Protein AF-A0A6C0EAB0-F1 (afdb_monomer)

Foldseek 3Di:
DDDDDDDDDDDDDDDPPPPPPPPPPPPPPPPFQDLLQAPQKAFDDDVNHDRPDSQFIFGNVDFDADPVPRDTGTHGPVVQCCDPVGLHRRRVVGDGDPDPPSPPDDDDD

Radius of gyration: 28.11 Å; Cα contacts (8 Å, |Δi|>4): 118; chains: 1; bounding box: 104×39×37 Å

Secondary structure (DSSP, 8-state):
----------------------------------GGGBTTEE--EETTTEE--GGG-EEEEEEEE-TTT--EEEEEHHHHTT-TTTTTTTTTT--B---TTS-------

Mean predicted aligned error: 14.7 Å

Sequence (109 aa):
MKFLFLSFLFLFLDNGLAAIIPLDKTNNYKSIKLCKDCRHFLPTLYGDKYDYGNHLGRCNLYGKINVINGEIEHEYASIVRKFDDMCGINGIHFEKSNTSEMGNHVYPL

Solvent-accessible surface area (backbone atoms only — not comparable to full-atom values): 7425 Å² total; per-residue (Å²): 134,88,78,91,81,90,78,95,82,80,81,83,82,85,86,79,79,73,79,79,70,76,77,78,80,73,86,76,73,74,79,78,70,53,61,87,54,20,67,47,45,40,73,43,53,54,91,85,72,39,76,85,50,73,84,70,12,24,24,72,88,43,62,49,70,39,88,87,82,68,48,68,53,54,38,44,44,70,57,40,34,74,36,76,93,50,31,14,83,77,30,78,77,64,46,77,46,87,65,83,78,84,72,81,77,83,74,85,131

Structure (mmCIF, N/CA/C/O backbone):
data_AF-A0A6C0EAB0-F1
#
_entry.id   AF-A0A6C0EAB0-F1
#
loop_
_atom_site.group_PDB
_atom_site.id
_atom_site.type_symbol
_atom_site.label_atom_id
_atom_site.label_alt_id
_atom_site.label_comp_id
_atom_site.label_asym_id
_atom_site.label_entity_id
_atom_site.label_seq_id
_atom_site.pdbx_PDB_ins_code
_atom_site.Cartn_x
_atom_site.Cartn_y
_atom_site.Cartn_z
_atom_site.occupancy
_atom_site.B_iso_or_equiv
_atom_site.auth_seq_id
_atom_site.auth_comp_id
_atom_site.auth_asym_id
_atom_site.auth_atom_id
_atom_site.pdbx_PDB_model_num
ATOM 1 N N . MET A 1 1 ? 85.281 -23.725 -2.474 1.00 39.09 1 MET A N 1
ATOM 2 C CA . MET A 1 1 ? 85.210 -22.316 -2.020 1.00 39.09 1 MET A CA 1
ATOM 3 C C . MET A 1 1 ? 84.303 -21.539 -2.958 1.00 39.09 1 MET A C 1
ATOM 5 O O . MET A 1 1 ? 84.423 -21.750 -4.154 1.00 39.09 1 MET A O 1
ATOM 9 N N . LYS A 1 2 ? 83.522 -20.607 -2.388 1.00 39.69 2 LYS A N 1
ATOM 10 C CA . LYS A 1 2 ? 82.676 -19.579 -3.028 1.00 39.69 2 LYS A CA 1
ATOM 11 C C . LYS A 1 2 ? 81.357 -20.053 -3.643 1.00 39.69 2 LYS A C 1
ATOM 13 O O . LYS A 1 2 ? 81.368 -20.921 -4.492 1.00 39.69 2 LYS A O 1
ATOM 18 N N . PHE A 1 3 ? 80.198 -19.480 -3.329 1.00 40.62 3 PHE A N 1
ATOM 19 C CA . PHE A 1 3 ? 79.712 -18.639 -2.222 1.00 40.62 3 PHE A CA 1
ATOM 20 C C . PHE A 1 3 ? 78.179 -18.655 -2.439 1.00 40.62 3 PHE A C 1
ATOM 22 O O . PHE A 1 3 ? 77.725 -18.383 -3.548 1.00 40.62 3 PHE A O 1
ATOM 29 N N . LEU A 1 4 ? 77.387 -19.021 -1.426 1.00 47.88 4 LEU A N 1
ATOM 30 C CA . LEU A 1 4 ? 75.977 -18.608 -1.348 1.00 47.88 4 LEU A CA 1
ATOM 31 C C . LEU A 1 4 ? 75.945 -17.073 -1.319 1.00 47.88 4 LEU A C 1
ATOM 33 O O . LEU A 1 4 ? 76.842 -16.512 -0.706 1.00 47.88 4 LEU A O 1
ATOM 37 N N . PHE A 1 5 ? 74.953 -16.413 -1.925 1.00 42.84 5 PHE A N 1
ATOM 38 C CA . PHE A 1 5 ? 74.170 -15.325 -1.305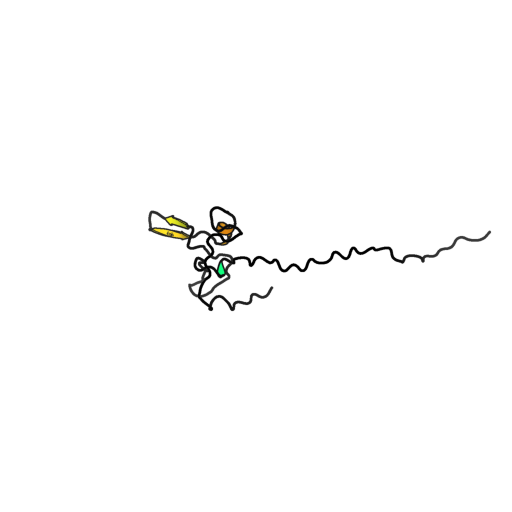 1.00 42.84 5 PHE A CA 1
ATOM 39 C C . PHE A 1 5 ? 73.143 -14.724 -2.291 1.00 42.84 5 PHE A C 1
ATOM 41 O O . PHE A 1 5 ? 73.485 -14.281 -3.380 1.00 42.84 5 PHE A O 1
ATOM 48 N N . LEU A 1 6 ? 71.883 -14.753 -1.842 1.00 41.66 6 LEU A N 1
ATOM 49 C CA . LEU A 1 6 ? 70.750 -13.836 -2.047 1.00 41.66 6 LEU A CA 1
ATOM 50 C C . LEU A 1 6 ? 70.770 -12.803 -3.197 1.00 41.66 6 LEU A C 1
ATOM 52 O O . LEU A 1 6 ? 71.601 -11.905 -3.229 1.00 41.66 6 LEU A O 1
ATOM 56 N N . SER A 1 7 ? 69.676 -12.758 -3.963 1.00 42.88 7 SER A N 1
ATOM 57 C CA . SER A 1 7 ? 68.651 -11.683 -3.922 1.00 42.88 7 SER A CA 1
ATOM 58 C C . SER A 1 7 ? 67.638 -11.932 -5.053 1.00 42.88 7 SER A C 1
ATOM 60 O O . SER A 1 7 ? 68.007 -12.265 -6.170 1.00 42.88 7 SER A O 1
ATOM 62 N N . PHE A 1 8 ? 66.341 -12.056 -4.766 1.00 48.56 8 PHE A N 1
ATOM 63 C CA . PHE A 1 8 ? 65.409 -10.924 -4.704 1.00 48.56 8 PHE A CA 1
ATOM 64 C C . PHE A 1 8 ? 65.547 -9.974 -5.900 1.00 48.56 8 PHE A C 1
ATOM 66 O O . PHE A 1 8 ? 66.2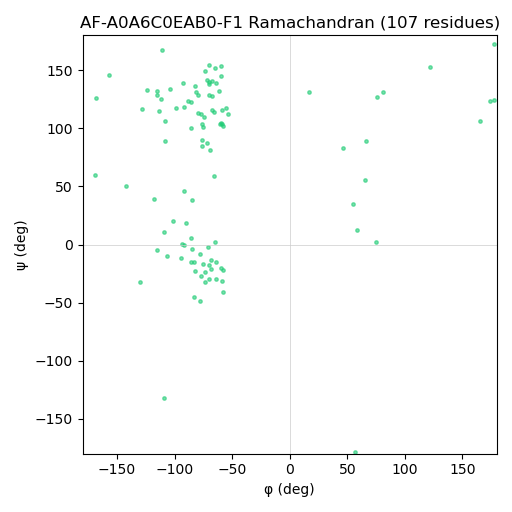11 -8.956 -5.788 1.00 48.56 8 PHE A O 1
ATOM 73 N N . LEU A 1 9 ? 64.908 -10.317 -7.019 1.00 47.56 9 LEU A N 1
ATOM 74 C CA . LEU A 1 9 ? 64.131 -9.427 -7.896 1.00 47.56 9 LEU A CA 1
ATOM 75 C C . LEU A 1 9 ? 63.910 -10.177 -9.208 1.00 47.56 9 LEU A C 1
ATOM 77 O O . LEU A 1 9 ? 64.852 -10.338 -9.959 1.00 47.56 9 LEU A O 1
ATOM 81 N N . PHE A 1 10 ? 62.698 -10.661 -9.446 1.00 47.62 10 PHE A N 1
ATOM 82 C CA . PHE A 1 10 ? 61.962 -10.520 -10.711 1.00 47.62 10 PHE A CA 1
ATOM 83 C C . PHE A 1 10 ? 60.531 -10.989 -10.412 1.00 47.62 10 PHE A C 1
ATOM 85 O O . PHE A 1 10 ? 60.025 -11.975 -10.935 1.00 47.62 10 PHE A O 1
ATOM 92 N N . LEU A 1 11 ? 59.904 -10.296 -9.453 1.00 50.75 11 LEU A N 1
ATOM 93 C CA . LEU A 1 11 ? 58.471 -10.047 -9.551 1.00 50.75 11 LEU A CA 1
ATOM 94 C C . LEU A 1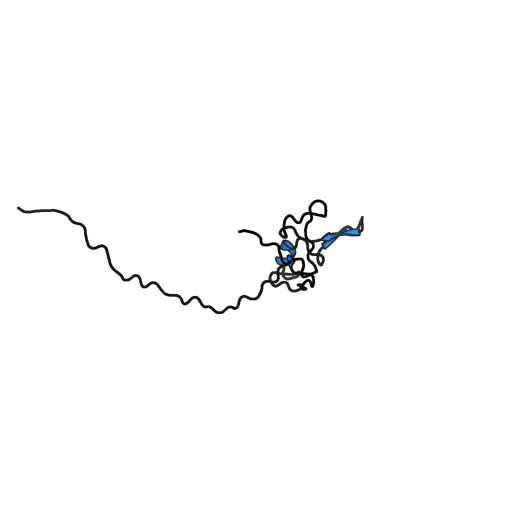 11 ? 58.276 -9.054 -10.701 1.00 50.75 11 LEU A C 1
ATOM 96 O O . LEU A 1 11 ? 59.177 -8.251 -10.950 1.00 50.75 11 LEU A O 1
ATOM 100 N N . PHE A 1 12 ? 57.089 -9.090 -11.307 1.00 46.75 12 PHE A N 1
ATOM 101 C CA . PHE A 1 12 ? 56.633 -8.260 -12.428 1.00 46.75 12 PHE A CA 1
ATOM 102 C C . PHE A 1 12 ? 57.141 -8.789 -13.793 1.00 46.75 12 PHE A C 1
ATOM 104 O O . PHE A 1 12 ? 58.308 -9.118 -13.936 1.00 46.75 12 PHE A O 1
ATOM 111 N N . LEU A 1 13 ? 56.347 -8.964 -14.847 1.00 48.81 13 LEU A N 1
ATOM 112 C CA . LEU A 1 13 ? 55.143 -8.262 -15.273 1.00 48.81 13 LEU A CA 1
ATOM 113 C C . LEU A 1 13 ? 54.293 -9.171 -16.190 1.00 48.81 13 LEU A C 1
ATOM 115 O O . LEU A 1 13 ? 54.817 -9.936 -16.995 1.00 48.81 13 LEU A O 1
ATOM 119 N N . ASP A 1 14 ? 52.981 -8.994 -16.059 1.00 53.16 14 ASP A N 1
ATOM 120 C CA . ASP A 1 14 ? 51.991 -8.955 -17.137 1.00 53.16 14 ASP A CA 1
ATOM 121 C C . ASP A 1 14 ? 51.721 -10.217 -17.955 1.00 53.16 14 ASP A C 1
ATOM 123 O O . ASP A 1 14 ? 52.203 -10.385 -19.065 1.00 53.16 14 ASP A O 1
ATOM 127 N N . ASN A 1 15 ? 50.777 -11.022 -17.468 1.00 54.59 15 ASN A N 1
ATOM 128 C CA . ASN A 1 15 ? 49.706 -11.544 -18.325 1.00 54.59 15 ASN A CA 1
ATOM 129 C C . ASN A 1 15 ? 48.392 -11.586 -17.533 1.00 54.59 15 ASN A C 1
ATOM 131 O O . ASN A 1 15 ? 47.696 -12.596 -17.454 1.00 54.59 15 ASN A O 1
ATOM 135 N N . GLY A 1 16 ? 48.061 -10.456 -16.906 1.00 55.41 16 GLY A N 1
ATOM 136 C CA . GLY A 1 16 ? 46.699 -10.179 -16.480 1.00 55.41 16 GLY A CA 1
ATOM 137 C C . GLY A 1 16 ? 45.895 -9.793 -17.711 1.00 55.41 16 GLY A C 1
ATOM 138 O O . GLY A 1 16 ? 45.768 -8.610 -18.014 1.00 55.41 16 GLY A O 1
ATOM 139 N N . LEU A 1 17 ? 45.373 -10.780 -18.443 1.00 53.34 17 LEU A N 1
ATOM 140 C CA . LEU A 1 17 ? 44.338 -10.530 -19.439 1.00 53.34 17 LEU A CA 1
ATOM 141 C C . LEU A 1 17 ? 43.072 -10.138 -18.662 1.00 53.34 17 LEU A C 1
ATOM 143 O O . LEU A 1 17 ? 42.225 -10.972 -18.348 1.00 53.34 17 LEU 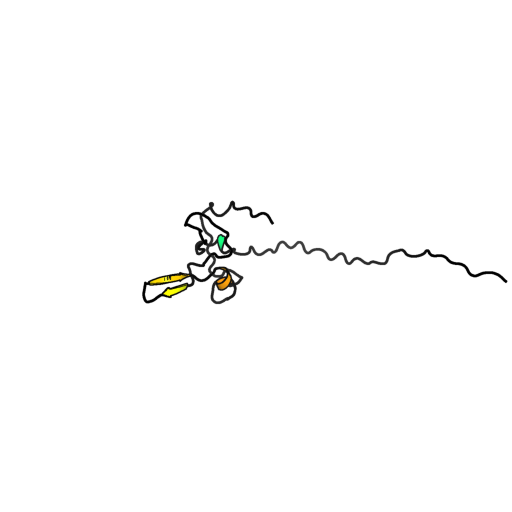A O 1
ATOM 147 N N . ALA A 1 18 ? 42.994 -8.872 -18.251 1.00 60.25 18 ALA A N 1
ATOM 148 C CA . ALA A 1 18 ? 41.778 -8.294 -17.719 1.00 60.25 18 ALA A CA 1
ATOM 149 C C . ALA A 1 18 ? 40.739 -8.401 -18.835 1.00 60.25 18 ALA A C 1
ATOM 151 O O . ALA A 1 18 ? 40.806 -7.681 -19.831 1.00 60.25 18 ALA A O 1
ATOM 152 N N . ALA A 1 19 ? 39.828 -9.363 -18.711 1.00 59.88 19 ALA A N 1
ATOM 153 C CA . ALA A 1 19 ? 38.692 -9.472 -19.599 1.00 59.88 19 ALA A CA 1
ATOM 154 C C . ALA A 1 19 ? 37.907 -8.159 -19.490 1.00 59.88 19 ALA A C 1
ATOM 156 O O . ALA A 1 19 ? 37.224 -7.911 -18.497 1.00 59.88 19 ALA A O 1
ATOM 157 N N . ILE A 1 20 ? 38.045 -7.291 -20.492 1.00 64.94 20 ILE A N 1
ATOM 158 C CA . ILE A 1 20 ? 37.188 -6.123 -20.652 1.00 64.94 20 ILE A CA 1
ATOM 159 C C . ILE A 1 20 ? 35.844 -6.688 -21.101 1.00 64.94 20 ILE A C 1
ATOM 161 O O . ILE A 1 20 ? 35.606 -6.875 -22.292 1.00 64.94 20 ILE A O 1
ATOM 165 N N . ILE A 1 21 ? 34.990 -7.048 -20.144 1.00 66.00 21 ILE A N 1
ATOM 166 C CA . ILE A 1 21 ? 33.594 -7.350 -20.443 1.00 66.00 21 ILE A CA 1
ATOM 167 C C . ILE A 1 21 ? 32.992 -6.008 -20.869 1.00 66.00 21 ILE A C 1
ATOM 169 O O . ILE A 1 21 ? 32.985 -5.080 -20.052 1.00 66.00 21 ILE A O 1
ATOM 173 N N . PRO A 1 22 ? 32.537 -5.842 -22.123 1.00 61.56 22 PRO A N 1
ATOM 174 C CA . PRO A 1 22 ? 31.792 -4.651 -22.480 1.00 61.56 22 PRO A CA 1
ATOM 175 C C . PRO A 1 22 ? 30.573 -4.610 -21.560 1.00 61.56 22 PRO A C 1
ATOM 177 O O . PRO A 1 22 ? 29.744 -5.519 -21.584 1.00 61.56 22 PRO A O 1
ATOM 180 N N . LEU A 1 23 ? 30.500 -3.589 -20.702 1.00 64.19 23 LEU A N 1
ATOM 181 C CA . LEU A 1 23 ? 29.273 -3.284 -19.980 1.00 64.19 23 LEU A CA 1
ATOM 182 C C . LEU A 1 23 ? 28.232 -3.006 -21.053 1.00 64.19 23 LEU A C 1
ATOM 184 O O . LEU A 1 23 ? 28.292 -1.972 -21.724 1.00 64.19 23 LEU A O 1
ATOM 188 N N . ASP A 1 24 ? 27.343 -3.973 -21.259 1.00 62.53 24 ASP A N 1
ATOM 189 C CA . ASP A 1 24 ? 26.225 -3.829 -22.166 1.00 62.53 24 ASP A CA 1
ATOM 190 C C . ASP A 1 24 ? 25.402 -2.628 -21.694 1.00 62.53 24 ASP A C 1
ATOM 192 O O . ASP A 1 24 ? 24.682 -2.672 -20.698 1.00 62.53 24 ASP A O 1
ATOM 196 N N . LYS A 1 25 ? 25.582 -1.506 -22.392 1.00 61.41 25 LYS A N 1
ATOM 197 C CA . LYS A 1 25 ? 24.859 -0.259 -22.171 1.00 61.41 25 LYS A CA 1
ATOM 198 C C . LYS A 1 25 ? 23.530 -0.301 -22.923 1.00 61.41 25 LYS A C 1
ATOM 200 O O . LYS A 1 25 ? 23.100 0.704 -23.489 1.00 61.41 25 LYS A O 1
ATOM 205 N N . THR A 1 26 ? 22.863 -1.452 -22.962 1.00 56.50 26 THR A N 1
ATOM 206 C CA . THR A 1 26 ? 21.454 -1.500 -23.323 1.00 56.50 26 THR A CA 1
ATOM 207 C C . THR A 1 26 ? 20.668 -0.995 -22.116 1.00 56.50 26 THR A C 1
ATOM 209 O O . THR A 1 26 ? 20.468 -1.674 -21.115 1.00 56.50 26 THR A O 1
ATOM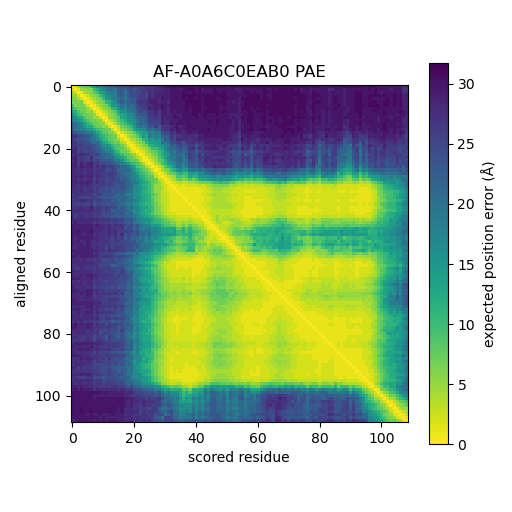 212 N N . ASN A 1 27 ? 20.244 0.268 -22.190 1.00 57.19 27 ASN A N 1
ATOM 213 C CA . ASN A 1 27 ? 19.330 0.907 -21.242 1.00 57.19 27 ASN A CA 1
ATOM 214 C C . ASN A 1 27 ? 17.930 0.260 -21.302 1.00 57.19 27 ASN A C 1
ATOM 216 O O . ASN A 1 27 ? 16.940 0.927 -21.589 1.00 57.19 27 ASN A O 1
ATOM 220 N N . ASN A 1 28 ? 17.819 -1.042 -21.045 1.00 55.38 28 ASN A N 1
ATOM 221 C CA . ASN A 1 28 ? 16.544 -1.737 -20.904 1.00 55.38 28 ASN A CA 1
ATOM 222 C C . ASN A 1 28 ? 16.112 -1.747 -19.431 1.00 55.38 28 ASN A C 1
ATOM 224 O O . ASN A 1 28 ? 15.726 -2.772 -18.872 1.00 55.38 28 ASN A O 1
ATOM 228 N N . TYR A 1 29 ? 16.215 -0.594 -18.761 1.00 55.94 29 TYR A N 1
ATOM 229 C CA . TYR A 1 29 ? 15.639 -0.453 -17.431 1.00 55.94 29 TYR A CA 1
ATOM 230 C C . TYR A 1 29 ? 14.132 -0.284 -17.599 1.00 55.94 29 TYR A C 1
ATOM 232 O O . TYR A 1 29 ? 13.621 0.825 -17.761 1.00 55.94 29 TYR A O 1
ATOM 240 N N . LYS A 1 30 ? 13.409 -1.408 -17.606 1.00 66.38 30 LYS A N 1
ATOM 241 C CA . LYS A 1 30 ? 11.952 -1.401 -17.473 1.00 66.38 30 LYS A CA 1
ATOM 242 C C . LYS A 1 30 ? 11.629 -0.602 -16.212 1.00 66.38 30 LYS A C 1
ATOM 244 O O . LYS A 1 30 ? 11.984 -1.027 -15.115 1.00 66.38 30 LYS A O 1
ATOM 249 N N . SER A 1 31 ? 11.006 0.568 -16.371 1.00 72.81 31 SER A N 1
ATOM 250 C CA . SER A 1 31 ? 10.724 1.453 -15.240 1.00 72.81 31 SER A CA 1
ATOM 251 C C . SER A 1 31 ? 9.925 0.684 -14.191 1.00 72.81 31 SER A C 1
ATOM 253 O O . SER A 1 31 ? 8.813 0.218 -14.470 1.00 72.81 31 SER A O 1
ATOM 255 N N . ILE A 1 32 ? 10.492 0.519 -12.998 1.00 85.31 32 ILE A N 1
ATOM 256 C CA . ILE A 1 32 ? 9.813 -0.171 -11.907 1.00 85.31 32 ILE A CA 1
ATOM 257 C C . ILE A 1 32 ? 8.628 0.689 -11.470 1.00 85.31 32 ILE A C 1
ATOM 259 O O . ILE A 1 32 ? 8.777 1.872 -11.176 1.00 85.31 32 ILE A O 1
ATOM 263 N N . LYS A 1 33 ? 7.443 0.080 -11.418 1.00 92.06 33 LYS A N 1
ATOM 264 C CA . LYS A 1 33 ? 6.232 0.728 -10.917 1.00 92.06 33 LYS A CA 1
ATOM 265 C C . LYS A 1 33 ? 6.285 0.776 -9.387 1.00 92.06 33 LYS A C 1
ATOM 267 O O . LYS A 1 33 ? 6.098 -0.253 -8.735 1.00 92.06 33 LYS A O 1
ATOM 272 N N . LEU A 1 34 ? 6.588 1.941 -8.819 1.00 91.94 34 LEU A N 1
ATOM 273 C CA . LEU A 1 34 ? 6.693 2.119 -7.370 1.00 91.94 34 LEU A CA 1
ATOM 274 C C . LEU A 1 34 ? 5.312 2.334 -6.754 1.00 91.94 34 LEU A C 1
ATOM 276 O O . LEU A 1 34 ? 4.523 3.122 -7.262 1.00 91.94 34 LEU A O 1
ATOM 280 N N . CYS A 1 35 ? 5.029 1.683 -5.623 1.00 93.44 35 CYS A N 1
ATOM 281 C CA . CYS A 1 35 ? 3.726 1.815 -4.968 1.00 93.44 35 CYS A CA 1
ATOM 282 C C . CYS A 1 35 ? 3.406 3.269 -4.604 1.00 93.44 35 CYS A C 1
ATOM 284 O O . CYS A 1 35 ? 2.294 3.695 -4.863 1.00 93.44 35 CYS A O 1
ATOM 286 N N . LYS A 1 36 ? 4.377 4.049 -4.112 1.00 91.56 36 LYS A N 1
ATOM 287 C CA . LYS A 1 36 ? 4.178 5.468 -3.760 1.00 91.56 36 LYS A CA 1
ATOM 288 C C . LYS A 1 36 ? 3.679 6.352 -4.917 1.00 91.56 36 LYS A C 1
ATOM 290 O O . LYS A 1 36 ? 3.072 7.385 -4.668 1.00 91.56 36 LYS A O 1
ATOM 295 N N . ASP A 1 37 ? 3.903 5.927 -6.162 1.00 92.44 37 ASP A N 1
ATOM 296 C CA . ASP A 1 37 ? 3.471 6.644 -7.368 1.00 92.44 37 ASP A CA 1
ATOM 297 C C . ASP A 1 37 ? 2.093 6.158 -7.871 1.00 92.44 37 ASP A C 1
ATOM 299 O O . ASP A 1 37 ? 1.599 6.612 -8.907 1.00 92.44 37 ASP A O 1
ATOM 303 N N . CYS A 1 38 ? 1.480 5.198 -7.172 1.00 94.56 38 CYS A N 1
ATOM 304 C CA . CYS A 1 38 ? 0.193 4.600 -7.506 1.00 94.56 38 CYS A CA 1
ATOM 305 C C . CYS A 1 38 ? -0.950 5.325 -6.784 1.00 94.56 38 CYS A C 1
ATOM 307 O O . CYS A 1 38 ? -0.865 5.568 -5.583 1.00 94.56 38 CYS A O 1
ATOM 309 N N . ARG A 1 39 ? -2.077 5.565 -7.462 1.00 95.56 39 ARG A N 1
ATOM 310 C CA . ARG A 1 39 ? -3.299 6.142 -6.858 1.00 95.56 39 ARG A CA 1
ATOM 311 C C . ARG A 1 39 ? -3.883 5.309 -5.710 1.00 95.56 39 ARG A C 1
ATOM 313 O O . ARG A 1 39 ? -4.703 5.806 -4.950 1.00 95.56 39 ARG A O 1
ATOM 320 N N . HIS A 1 40 ? -3.525 4.026 -5.641 1.00 95.81 40 HIS A N 1
ATOM 321 C CA . HIS A 1 40 ? -4.038 3.076 -4.649 1.00 95.81 40 HIS A CA 1
ATOM 322 C C . HIS A 1 40 ? -3.165 3.002 -3.398 1.00 95.81 40 HIS A C 1
ATOM 324 O O . HIS A 1 40 ? -3.441 2.202 -2.507 1.00 95.81 40 HIS A O 1
ATOM 330 N N . PHE A 1 41 ? -2.073 3.757 -3.347 1.00 95.19 41 PHE A N 1
ATOM 331 C CA . PHE A 1 41 ? -1.171 3.747 -2.211 1.00 95.19 41 PHE A CA 1
ATOM 332 C C . PHE A 1 41 ? -1.689 4.636 -1.088 1.00 95.19 41 PHE A C 1
ATOM 334 O O . PHE A 1 41 ? -2.056 5.787 -1.303 1.00 95.19 41 PHE A O 1
ATOM 341 N N . LEU A 1 42 ? -1.690 4.077 0.115 1.00 92.38 42 LEU A N 1
ATOM 342 C CA . LEU A 1 42 ? -2.066 4.756 1.343 1.00 92.38 42 LEU A CA 1
ATOM 343 C C . LEU A 1 42 ? -0.785 4.985 2.159 1.00 92.38 42 LEU A C 1
ATOM 345 O O . LEU A 1 42 ? -0.234 4.010 2.689 1.00 92.38 42 LEU A O 1
ATOM 349 N N . PRO A 1 43 ? -0.264 6.223 2.246 1.00 90.50 43 PRO A N 1
ATOM 350 C CA . PRO A 1 43 ? 0.903 6.511 3.074 1.00 90.50 43 PRO A CA 1
ATOM 351 C C . PRO A 1 43 ? 0.564 6.290 4.551 1.00 90.50 43 PRO A C 1
ATOM 353 O O . PRO A 1 43 ? -0.587 6.434 4.963 1.00 90.50 43 PRO A O 1
ATOM 356 N N . THR A 1 44 ? 1.561 5.945 5.369 1.00 87.38 44 THR A N 1
ATOM 357 C CA . THR A 1 44 ? 1.351 5.920 6.822 1.00 87.38 44 THR A CA 1
ATOM 358 C C . THR A 1 44 ? 1.736 7.267 7.406 1.00 87.38 44 THR A C 1
ATOM 360 O O . THR A 1 44 ? 2.888 7.683 7.314 1.00 87.38 44 THR A O 1
ATOM 363 N N . LEU A 1 45 ? 0.763 7.938 8.015 1.00 83.12 45 LEU A N 1
ATOM 364 C CA . LEU A 1 45 ? 0.943 9.253 8.615 1.00 83.12 45 LEU A CA 1
ATOM 365 C C . LEU A 1 45 ? 1.017 9.123 10.137 1.00 83.12 45 LEU A C 1
ATOM 367 O O . LEU A 1 45 ? 0.195 8.450 10.756 1.00 83.12 45 LEU A O 1
ATOM 371 N N . TYR A 1 46 ? 1.988 9.788 10.755 1.00 76.75 46 TYR A N 1
ATOM 372 C CA . TYR A 1 46 ? 2.012 10.008 12.196 1.00 76.75 46 TYR A CA 1
ATOM 373 C C . TYR A 1 46 ? 1.203 11.266 12.528 1.00 76.75 46 TYR A C 1
ATOM 375 O O . TYR A 1 46 ? 1.485 12.351 12.006 1.00 76.75 46 TYR A O 1
ATOM 383 N N . GLY A 1 47 ? 0.185 11.113 13.382 1.00 78.06 47 GLY A N 1
ATOM 384 C CA . GLY A 1 47 ? -0.709 12.205 13.787 1.00 78.06 47 GLY A CA 1
ATOM 385 C C . GLY A 1 47 ? -1.369 12.926 12.607 1.00 78.06 47 GLY A C 1
ATOM 386 O O . GLY A 1 47 ? -1.494 14.148 12.650 1.00 78.06 47 GLY A O 1
ATOM 387 N N . ASP A 1 48 ? -1.682 12.186 11.536 1.00 73.50 48 ASP A N 1
ATOM 388 C CA . ASP A 1 48 ? -2.283 12.663 10.278 1.00 73.50 48 ASP A CA 1
ATOM 389 C C . ASP A 1 48 ? -1.490 13.746 9.529 1.00 73.50 48 ASP A C 1
ATOM 391 O O . ASP A 1 48 ? -2.004 14.378 8.607 1.00 73.50 48 ASP A O 1
ATOM 395 N N . LYS A 1 49 ? -0.232 13.986 9.917 1.00 73.56 49 LYS A N 1
ATOM 396 C CA . LYS A 1 49 ? 0.556 15.126 9.422 1.00 73.56 49 LYS A CA 1
ATOM 397 C C . LYS A 1 49 ? 1.939 14.757 8.917 1.00 73.56 49 LYS A C 1
ATOM 399 O O . LYS A 1 49 ? 2.437 15.418 8.012 1.00 73.56 49 LYS A O 1
ATOM 404 N N . TYR A 1 50 ? 2.570 13.743 9.501 1.00 74.62 50 TYR A N 1
ATOM 405 C CA . TYR A 1 50 ? 3.970 13.442 9.217 1.00 74.62 50 TYR A CA 1
ATOM 406 C C . TYR A 1 50 ? 4.109 12.106 8.492 1.00 74.62 50 TYR A C 1
ATOM 408 O O . TYR A 1 50 ? 3.829 11.056 9.067 1.00 74.62 50 TYR A O 1
ATOM 416 N N . ASP A 1 51 ? 4.569 12.145 7.242 1.00 74.56 51 ASP A N 1
ATOM 417 C CA . ASP A 1 51 ? 5.008 10.952 6.516 1.00 74.56 51 ASP A CA 1
ATOM 418 C C . ASP A 1 51 ? 6.371 10.506 7.073 1.00 74.56 51 ASP A C 1
ATOM 420 O O . ASP A 1 51 ? 7.378 11.192 6.892 1.00 74.56 51 ASP A O 1
ATOM 424 N N . TYR A 1 52 ? 6.412 9.374 7.783 1.00 70.44 52 TYR A N 1
ATOM 425 C CA . TYR A 1 52 ? 7.677 8.791 8.262 1.00 70.44 52 TYR A CA 1
ATOM 426 C C . TYR A 1 52 ? 8.346 7.891 7.213 1.00 70.44 52 TYR A C 1
ATOM 428 O O . TYR A 1 52 ? 9.371 7.262 7.478 1.00 70.44 52 TYR A O 1
ATOM 436 N N . GLY A 1 53 ? 7.788 7.835 6.007 1.00 71.38 53 GLY A N 1
ATOM 437 C CA . GLY A 1 53 ? 8.327 7.130 4.867 1.00 71.38 53 GLY A CA 1
ATOM 438 C C . GLY A 1 53 ? 7.366 6.085 4.312 1.00 71.38 53 GLY A C 1
ATOM 439 O O . GLY A 1 53 ? 6.584 5.435 5.002 1.00 71.38 53 GLY A O 1
ATOM 440 N N . ASN A 1 54 ? 7.532 5.830 3.019 1.00 78.81 54 ASN A N 1
ATOM 441 C CA . ASN A 1 54 ? 6.657 4.962 2.233 1.00 78.81 54 ASN A CA 1
ATOM 442 C C . ASN A 1 54 ? 6.763 3.455 2.554 1.00 78.81 54 ASN A C 1
ATOM 444 O O . ASN A 1 54 ? 6.067 2.643 1.945 1.00 78.81 54 ASN A O 1
ATOM 448 N N . HIS A 1 55 ? 7.647 3.054 3.472 1.00 80.44 55 HIS A N 1
ATOM 449 C CA . HIS A 1 55 ? 8.007 1.652 3.711 1.00 80.44 55 HIS A CA 1
ATOM 450 C C . HIS A 1 55 ? 6.923 0.851 4.444 1.00 80.44 55 HIS A C 1
ATOM 452 O O . HIS A 1 55 ? 6.853 -0.366 4.283 1.00 80.44 5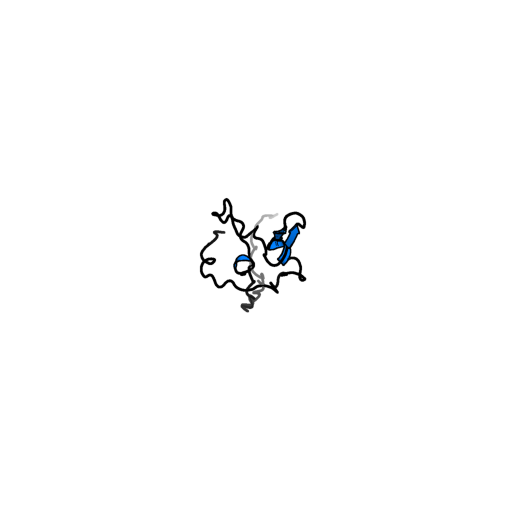5 HIS A O 1
ATOM 458 N N . LEU A 1 56 ? 6.053 1.528 5.194 1.00 88.25 56 LEU A N 1
ATOM 459 C CA . LEU A 1 56 ? 4.907 0.924 5.879 1.00 88.25 56 LEU A CA 1
ATOM 460 C C . LEU A 1 56 ? 3.561 1.313 5.251 1.00 88.25 56 LEU A C 1
ATOM 462 O O . LEU A 1 56 ? 2.508 0.993 5.797 1.00 88.25 56 LEU A O 1
ATOM 466 N N . GLY A 1 57 ? 3.583 1.939 4.071 1.00 92.19 57 GLY A N 1
ATOM 467 C CA . GLY A 1 57 ? 2.366 2.253 3.336 1.00 92.19 57 GLY A CA 1
ATOM 468 C C . GLY A 1 57 ? 1.549 1.009 2.978 1.00 92.19 57 GLY A C 1
ATOM 469 O O . GLY A 1 57 ? 2.069 -0.104 2.836 1.00 92.19 57 GLY A O 1
ATOM 470 N N . ARG A 1 58 ? 0.244 1.210 2.826 1.00 95.25 58 ARG A N 1
ATOM 471 C CA . ARG A 1 58 ? -0.748 0.167 2.544 1.00 95.25 58 ARG A CA 1
ATOM 472 C C . ARG A 1 58 ? -1.304 0.310 1.128 1.00 95.25 58 ARG A C 1
ATOM 474 O O . ARG A 1 58 ? -1.066 1.308 0.449 1.00 95.25 58 ARG A O 1
ATOM 481 N N . CYS A 1 59 ? -2.013 -0.708 0.657 1.00 96.25 59 CYS A N 1
ATOM 482 C CA . CYS A 1 59 ? -2.675 -0.709 -0.641 1.00 96.25 59 CYS A CA 1
ATOM 483 C C . CYS A 1 59 ? -4.195 -0.703 -0.466 1.00 96.25 59 CYS A C 1
ATOM 485 O O . CYS A 1 59 ? -4.751 -1.595 0.161 1.00 96.25 59 CYS A O 1
ATOM 487 N N . ASN A 1 60 ? -4.875 0.267 -1.074 1.00 96.62 60 ASN A N 1
ATOM 488 C CA . ASN A 1 60 ? -6.325 0.418 -0.982 1.00 96.62 60 ASN A CA 1
ATOM 489 C C . ASN A 1 60 ? -7.111 -0.680 -1.731 1.00 96.62 60 ASN A C 1
ATOM 491 O O . ASN A 1 60 ? -8.293 -0.874 -1.477 1.00 96.62 60 ASN A O 1
ATOM 495 N N . LEU A 1 61 ? -6.470 -1.407 -2.655 1.00 96.38 61 LEU A N 1
ATOM 496 C CA . LEU A 1 61 ? -7.117 -2.481 -3.422 1.00 96.38 61 LEU A CA 1
ATOM 497 C C . LEU A 1 61 ? -7.294 -3.777 -2.627 1.00 96.38 61 LEU A C 1
ATOM 499 O O . LEU A 1 61 ? -8.186 -4.562 -2.933 1.00 96.38 61 LEU A O 1
ATOM 503 N N . TYR A 1 62 ? -6.426 -4.016 -1.645 1.00 96.56 62 TYR A N 1
ATOM 504 C CA . TYR A 1 62 ? -6.360 -5.282 -0.926 1.00 96.56 62 TYR A CA 1
ATOM 505 C C . TYR A 1 62 ? -6.527 -5.032 0.560 1.00 96.56 62 TYR A C 1
ATOM 507 O O . TYR A 1 62 ? -5.886 -4.155 1.136 1.00 96.56 62 TYR A O 1
ATOM 515 N N . GLY A 1 63 ? -7.381 -5.822 1.186 1.00 94.69 63 GLY A N 1
ATOM 516 C CA . GLY A 1 63 ? -7.655 -5.716 2.603 1.00 94.69 63 GLY A CA 1
ATOM 517 C C . GLY A 1 63 ? -8.723 -6.699 3.028 1.00 94.69 63 GLY A C 1
ATOM 518 O O . GLY A 1 63 ? -9.348 -7.369 2.201 1.00 94.69 63 GLY A O 1
ATOM 519 N N . LYS A 1 64 ? -8.931 -6.774 4.336 1.00 95.81 64 LYS A N 1
ATOM 520 C CA . LYS A 1 64 ? -9.988 -7.582 4.938 1.00 95.81 64 LYS A CA 1
ATOM 521 C C . LYS A 1 64 ? -10.968 -6.657 5.629 1.00 95.81 64 LYS A C 1
ATOM 523 O O . LYS A 1 64 ? -10.563 -5.766 6.369 1.00 95.81 64 LYS A O 1
ATOM 528 N N . ILE A 1 65 ? -12.253 -6.874 5.378 1.00 95.94 65 ILE A N 1
ATOM 529 C CA . ILE A 1 65 ? -13.303 -6.180 6.111 1.00 95.94 65 ILE A CA 1
ATOM 530 C C . ILE A 1 65 ? -13.495 -6.851 7.468 1.00 95.94 65 ILE A C 1
ATOM 532 O O . ILE A 1 65 ? -13.680 -8.068 7.563 1.00 95.94 65 ILE A O 1
ATOM 536 N N . ASN A 1 66 ? -13.472 -6.053 8.524 1.00 94.25 66 ASN A N 1
ATOM 537 C CA . ASN A 1 66 ? -13.957 -6.468 9.821 1.00 94.25 66 ASN A CA 1
ATOM 538 C C . ASN A 1 66 ? -15.490 -6.428 9.795 1.00 94.25 66 ASN A C 1
ATOM 540 O O . ASN A 1 66 ? -16.107 -5.370 9.717 1.00 94.25 66 ASN A O 1
ATOM 544 N N . VAL A 1 67 ? -16.116 -7.600 9.866 1.00 96.31 67 VAL A N 1
ATOM 545 C CA . VAL A 1 67 ? -17.577 -7.742 9.757 1.00 96.31 67 VAL A CA 1
ATOM 546 C C . VAL A 1 67 ? -18.354 -7.161 10.945 1.00 96.31 67 VAL A C 1
ATOM 548 O O . VAL A 1 67 ? -19.567 -7.011 10.848 1.00 96.31 67 VAL A O 1
ATOM 551 N N . ILE A 1 68 ? -17.686 -6.842 12.060 1.00 96.81 68 ILE A N 1
ATOM 552 C CA . ILE A 1 68 ? -18.324 -6.295 13.265 1.00 96.81 68 ILE A CA 1
ATOM 553 C C . ILE A 1 68 ? -18.506 -4.779 13.143 1.00 96.81 68 ILE A C 1
ATOM 555 O O . ILE A 1 68 ? -19.568 -4.264 13.483 1.00 96.81 68 ILE A O 1
ATOM 559 N N . ASN A 1 69 ? -17.479 -4.062 12.676 1.00 96.38 69 ASN A N 1
ATOM 560 C CA . ASN A 1 69 ? -17.471 -2.595 12.620 1.00 96.38 69 ASN A CA 1
ATOM 561 C C . ASN A 1 69 ? -17.424 -2.023 11.189 1.00 96.38 69 ASN A C 1
ATOM 563 O O . ASN A 1 69 ? -17.533 -0.814 11.016 1.00 96.38 69 ASN A O 1
ATOM 567 N N . GLY A 1 70 ? -17.293 -2.874 10.168 1.00 95.25 70 GLY A N 1
ATOM 568 C CA . GLY A 1 70 ? -17.227 -2.482 8.760 1.00 95.25 70 GLY A CA 1
ATOM 569 C C . GLY A 1 70 ? -15.890 -1.874 8.329 1.00 95.25 70 GLY A C 1
ATOM 570 O O . GLY A 1 70 ? -15.757 -1.478 7.172 1.00 95.25 70 GLY A O 1
ATOM 571 N N . GLU A 1 71 ? -14.900 -1.793 9.220 1.00 95.31 71 GLU A N 1
ATOM 572 C CA . GLU A 1 71 ? -13.594 -1.215 8.904 1.00 95.31 71 GLU A CA 1
ATOM 573 C C . GLU A 1 71 ? -12.796 -2.136 7.978 1.00 95.31 71 GLU A C 1
ATOM 575 O O . GLU A 1 71 ? -12.813 -3.360 8.123 1.00 95.31 71 GLU A O 1
ATOM 580 N N . ILE A 1 72 ? -12.074 -1.544 7.026 1.00 95.00 72 ILE A N 1
ATOM 581 C CA . ILE A 1 72 ? -11.195 -2.280 6.117 1.00 95.00 72 ILE A CA 1
ATOM 582 C C . ILE A 1 72 ? -9.765 -2.179 6.633 1.00 95.00 72 ILE A C 1
ATOM 584 O O . ILE A 1 72 ? -9.168 -1.103 6.666 1.00 95.00 72 ILE A O 1
ATOM 588 N N . GLU A 1 73 ? -9.184 -3.322 6.983 1.00 94.38 73 GLU A N 1
ATOM 589 C CA . GLU A 1 73 ? -7.759 -3.416 7.254 1.00 94.38 73 GLU A CA 1
ATOM 590 C C . GLU A 1 73 ? -7.012 -3.642 5.938 1.00 94.38 73 GLU A C 1
ATOM 592 O O . GLU A 1 73 ? -6.976 -4.749 5.398 1.00 94.38 73 GLU A O 1
ATOM 597 N N . HIS A 1 74 ? -6.440 -2.566 5.399 1.00 96.19 74 HIS A N 1
ATOM 598 C CA . HIS A 1 74 ? -5.677 -2.613 4.155 1.00 96.19 74 HIS A CA 1
ATOM 599 C C . HIS A 1 74 ? -4.347 -3.352 4.317 1.00 96.19 74 HIS A C 1
ATOM 601 O O . HIS A 1 74 ? -3.621 -3.147 5.295 1.00 96.19 74 HIS A O 1
ATOM 607 N N . GLU A 1 75 ? -3.987 -4.146 3.313 1.00 96.50 75 GLU A N 1
ATOM 608 C CA . GLU A 1 75 ? -2.731 -4.891 3.275 1.00 96.50 75 GLU A CA 1
ATOM 609 C C . GLU A 1 75 ? -1.535 -3.972 3.007 1.00 96.50 75 GLU A C 1
ATOM 611 O O . GLU A 1 75 ? -1.627 -2.966 2.295 1.00 96.50 75 GLU A O 1
ATOM 616 N N . TYR A 1 76 ? -0.369 -4.335 3.541 1.00 95.81 76 TYR A N 1
ATOM 617 C CA . TYR A 1 76 ? 0.862 -3.587 3.295 1.00 95.81 76 TYR A CA 1
ATOM 618 C C . TYR A 1 76 ? 1.263 -3.625 1.817 1.00 95.81 76 TYR A C 1
ATOM 620 O O . TYR A 1 76 ? 1.260 -4.675 1.171 1.00 95.81 76 TYR A O 1
ATOM 628 N N . ALA A 1 77 ? 1.724 -2.485 1.295 1.00 95.94 77 ALA A N 1
ATOM 629 C CA . ALA A 1 77 ? 2.195 -2.364 -0.082 1.00 95.94 77 ALA A CA 1
ATOM 630 C C . ALA A 1 77 ? 3.362 -3.326 -0.382 1.00 95.94 77 ALA A C 1
ATOM 632 O O . ALA A 1 77 ? 3.499 -3.819 -1.500 1.00 95.94 77 ALA A O 1
ATOM 633 N N . SER A 1 78 ? 4.192 -3.627 0.619 1.00 94.38 78 SER A N 1
ATOM 634 C CA . SER A 1 78 ? 5.284 -4.597 0.512 1.00 94.38 78 SER A CA 1
ATOM 635 C C . SER A 1 78 ? 4.796 -6.044 0.405 1.00 94.38 78 SER A C 1
ATOM 637 O O . SER A 1 78 ? 5.466 -6.859 -0.223 1.00 94.38 78 SER A O 1
ATOM 639 N N . ILE A 1 79 ? 3.637 -6.370 0.982 1.00 95.88 79 ILE A N 1
ATOM 640 C CA . ILE A 1 79 ? 3.042 -7.710 0.948 1.00 95.88 79 ILE A CA 1
ATOM 641 C C . ILE A 1 79 ? 2.377 -7.956 -0.404 1.00 95.88 79 ILE A C 1
ATOM 643 O O . ILE A 1 79 ? 2.704 -8.938 -1.064 1.00 95.88 79 ILE A O 1
ATOM 647 N N . VAL A 1 80 ? 1.558 -7.021 -0.891 1.00 96.62 80 VAL A N 1
ATOM 648 C CA . VAL A 1 80 ? 0.850 -7.168 -2.181 1.00 96.62 80 VAL A CA 1
ATOM 649 C C . VAL A 1 80 ? 1.789 -7.230 -3.394 1.00 96.62 80 VAL A C 1
ATOM 651 O O . VAL A 1 80 ? 1.379 -7.608 -4.487 1.00 96.62 80 VAL A O 1
ATOM 654 N N . ARG A 1 81 ? 3.061 -6.842 -3.227 1.00 95.56 81 ARG A N 1
ATOM 655 C CA . ARG A 1 81 ? 4.117 -6.934 -4.251 1.00 95.56 81 ARG A CA 1
ATOM 656 C C . ARG A 1 81 ? 4.815 -8.296 -4.284 1.00 95.56 81 ARG A C 1
ATOM 658 O O . ARG A 1 81 ? 5.517 -8.566 -5.254 1.00 95.56 81 ARG A O 1
ATOM 665 N N . LYS A 1 82 ? 4.647 -9.128 -3.249 1.00 96.25 82 LYS A N 1
ATOM 666 C CA . LYS A 1 82 ? 5.244 -10.472 -3.162 1.00 96.25 82 LYS A CA 1
ATOM 667 C C . LYS A 1 82 ? 4.442 -11.532 -3.909 1.00 96.25 82 LYS A C 1
ATOM 669 O O . LYS A 1 82 ? 5.013 -12.560 -4.250 1.00 96.25 82 LYS A O 1
ATOM 674 N N . PHE A 1 83 ? 3.155 -11.289 -4.139 1.00 96.44 83 PHE A N 1
ATOM 675 C CA . PHE A 1 83 ? 2.252 -12.270 -4.724 1.00 96.44 83 PHE A CA 1
ATOM 676 C C . PHE A 1 83 ? 1.739 -11.802 -6.085 1.00 96.44 83 PHE A C 1
ATOM 678 O O . PHE A 1 83 ? 1.275 -10.668 -6.228 1.00 96.44 83 PHE A O 1
ATOM 685 N N . ASP A 1 84 ? 1.864 -12.672 -7.086 1.00 93.81 84 ASP A N 1
ATOM 686 C CA . ASP A 1 84 ? 1.509 -12.379 -8.479 1.00 93.81 84 ASP A CA 1
ATOM 687 C C . ASP A 1 84 ? -0.006 -12.380 -8.734 1.00 93.81 84 ASP A C 1
ATOM 689 O O . ASP A 1 84 ? -0.451 -11.825 -9.736 1.00 93.81 84 ASP A O 1
ATOM 693 N N . ASP A 1 85 ? -0.796 -12.957 -7.826 1.00 95.38 85 ASP A N 1
ATOM 694 C CA . ASP A 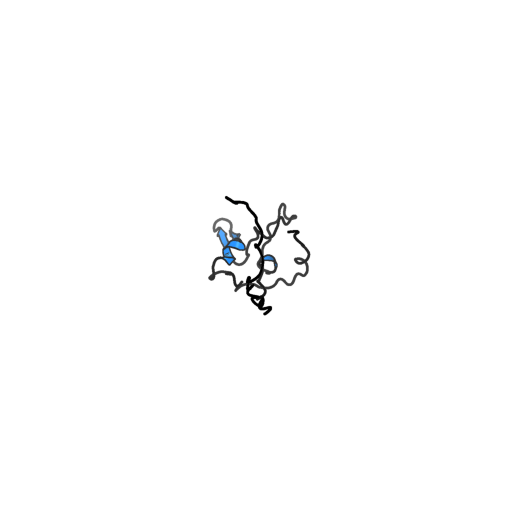1 85 ? -2.261 -12.855 -7.799 1.00 95.38 85 ASP A CA 1
ATOM 695 C C . ASP A 1 85 ? -2.762 -11.514 -7.227 1.00 95.38 85 ASP A C 1
ATOM 697 O O . ASP A 1 85 ? -3.951 -11.212 -7.304 1.00 95.38 85 ASP A O 1
ATOM 701 N N . MET A 1 86 ? -1.857 -10.698 -6.679 1.00 96.75 86 MET A N 1
ATOM 702 C CA . MET A 1 86 ? -2.106 -9.324 -6.251 1.00 96.75 86 MET A CA 1
ATOM 703 C C . MET A 1 86 ? -1.400 -8.341 -7.196 1.00 96.75 86 MET A C 1
ATOM 705 O O . MET A 1 86 ? -1.502 -8.432 -8.412 1.00 96.75 86 MET A O 1
ATOM 709 N N . CYS A 1 87 ? -0.659 -7.353 -6.684 1.00 96.00 87 CYS A N 1
ATOM 710 C CA . CYS A 1 87 ? 0.096 -6.440 -7.542 1.00 96.00 87 CYS A CA 1
ATOM 711 C C . CYS A 1 87 ? 1.336 -7.102 -8.163 1.00 96.00 87 CYS A C 1
ATOM 713 O O . CYS A 1 87 ? 1.744 -6.692 -9.256 1.00 96.00 87 CYS A O 1
ATOM 715 N N . GLY A 1 88 ? 1.965 -8.052 -7.462 1.00 95.62 88 GLY A N 1
ATOM 716 C CA . GLY A 1 88 ? 3.219 -8.700 -7.857 1.00 95.62 88 GLY A CA 1
ATOM 717 C C . GLY A 1 88 ? 4.372 -7.720 -8.099 1.00 95.62 88 GLY A C 1
ATOM 718 O O . GLY A 1 88 ? 4.224 -6.496 -8.002 1.00 95.62 88 GLY A O 1
ATOM 719 N N . ILE A 1 89 ? 5.544 -8.228 -8.487 1.00 93.31 89 ILE A N 1
ATOM 720 C CA . ILE A 1 89 ? 6.717 -7.378 -8.779 1.00 93.31 89 ILE A CA 1
ATOM 721 C C . ILE A 1 89 ? 6.529 -6.522 -10.045 1.00 93.31 89 ILE A C 1
ATOM 723 O O . ILE A 1 89 ? 7.136 -5.460 -10.203 1.00 93.31 89 ILE A O 1
ATOM 727 N N . ASN A 1 90 ? 5.623 -6.924 -10.935 1.00 93.25 90 ASN A N 1
ATOM 728 C CA . ASN A 1 90 ? 5.316 -6.180 -12.156 1.00 93.25 90 ASN A CA 1
ATOM 729 C C . ASN A 1 90 ? 4.309 -5.039 -11.941 1.00 93.25 90 ASN A C 1
ATOM 731 O O . ASN A 1 90 ? 4.210 -4.151 -12.790 1.00 93.25 90 ASN A O 1
ATOM 735 N N . GLY A 1 91 ? 3.598 -5.019 -10.808 1.00 93.94 91 GLY A N 1
ATOM 736 C CA . GLY A 1 91 ? 2.618 -3.976 -10.501 1.00 93.94 91 GLY A CA 1
ATOM 737 C C . GLY A 1 91 ? 1.465 -4.045 -11.490 1.00 93.94 91 GLY A C 1
ATOM 738 O O . GLY A 1 91 ? 1.213 -3.084 -12.223 1.00 93.94 91 GLY A O 1
ATOM 739 N N . ILE A 1 92 ? 0.833 -5.214 -11.587 1.00 95.69 92 ILE A N 1
ATOM 740 C CA . ILE A 1 92 ? -0.183 -5.486 -12.610 1.00 95.69 92 ILE A CA 1
ATOM 741 C C . ILE A 1 92 ? -1.417 -4.584 -12.445 1.00 95.69 92 ILE A C 1
ATOM 743 O O . ILE A 1 92 ? -1.978 -4.151 -13.445 1.00 95.69 92 ILE A O 1
ATOM 747 N N . HIS A 1 93 ? -1.730 -4.174 -11.211 1.00 96.06 93 HIS A N 1
ATOM 748 C CA . HIS A 1 93 ? -2.800 -3.222 -10.873 1.00 96.06 93 HIS A CA 1
ATOM 749 C C . HIS A 1 93 ? -2.294 -1.799 -10.579 1.00 96.06 93 HIS A C 1
ATOM 751 O O . HIS A 1 93 ? -2.950 -1.018 -9.893 1.00 96.06 93 HIS A O 1
ATOM 757 N N . PHE A 1 94 ? -1.091 -1.452 -11.043 1.00 95.75 94 PHE A N 1
ATOM 758 C CA . PHE A 1 94 ? -0.569 -0.099 -10.869 1.00 95.75 94 PHE A CA 1
ATOM 759 C C . PHE A 1 94 ? -1.329 0.900 -11.740 1.00 95.75 94 PHE A C 1
ATOM 761 O O . PHE A 1 94 ? -1.383 0.754 -12.963 1.00 95.75 94 PHE A O 1
ATOM 768 N N . GLU A 1 95 ? -1.784 1.975 -11.111 1.00 95.38 95 GLU A N 1
ATOM 769 C CA . GLU A 1 95 ? -2.419 3.112 -11.760 1.00 95.38 95 GLU A CA 1
ATOM 770 C C . GLU A 1 95 ? -1.720 4.388 -11.298 1.00 95.38 95 GLU A C 1
ATOM 772 O O . GLU A 1 95 ? -1.721 4.705 -10.110 1.00 95.38 95 GLU A O 1
ATOM 777 N N . LYS A 1 96 ? -1.091 5.105 -12.231 1.00 93.44 96 LYS A N 1
ATOM 778 C CA . LYS A 1 96 ? -0.281 6.284 -11.915 1.00 93.44 96 LYS A CA 1
ATOM 779 C C . LYS A 1 96 ? -1.137 7.367 -11.253 1.00 93.44 96 LYS A C 1
ATOM 781 O O . LYS A 1 96 ? -2.209 7.693 -11.758 1.00 93.44 96 LYS A O 1
ATOM 786 N N . SER A 1 97 ? -0.656 7.929 -10.145 1.00 88.38 97 SER A N 1
ATOM 787 C CA . SER A 1 97 ? -1.292 9.096 -9.535 1.00 88.38 97 SER A CA 1
ATOM 788 C C . SER A 1 97 ? -1.091 10.336 -10.413 1.00 88.38 97 SER A C 1
ATOM 790 O O . SER A 1 97 ? 0.004 10.571 -10.925 1.00 88.38 97 SER A O 1
ATOM 792 N N . ASN A 1 98 ? -2.143 11.142 -10.569 1.00 77.56 98 ASN A N 1
ATOM 793 C CA . ASN A 1 98 ? -2.100 12.402 -11.321 1.00 77.56 98 ASN A CA 1
ATOM 794 C C . ASN A 1 98 ? -1.596 13.584 -10.475 1.00 77.56 98 ASN A C 1
ATOM 796 O O . ASN A 1 98 ? -1.450 14.688 -10.993 1.00 77.56 98 ASN A O 1
ATOM 800 N N . THR A 1 99 ? -1.345 13.379 -9.180 1.00 64.88 99 THR A N 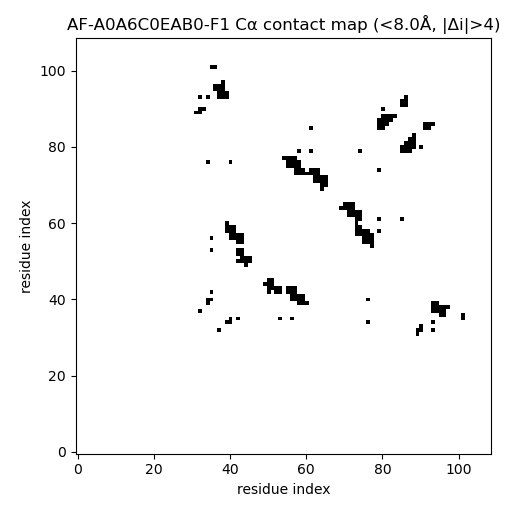1
ATOM 801 C CA . THR A 1 99 ? -0.866 14.435 -8.288 1.00 64.88 99 THR A CA 1
ATOM 802 C C . THR A 1 99 ? 0.636 14.648 -8.472 1.00 64.88 99 THR A C 1
ATOM 804 O O . THR A 1 99 ? 1.459 13.810 -8.111 1.00 64.88 99 THR A O 1
ATOM 807 N N . SER A 1 100 ? 1.009 15.814 -8.999 1.00 53.50 100 SER A N 1
ATOM 808 C CA . SER A 1 100 ? 2.396 16.300 -9.093 1.00 53.50 100 SER A CA 1
ATOM 809 C C . SER A 1 100 ? 3.061 16.562 -7.732 1.00 53.50 100 SER A C 1
ATOM 811 O O . SER A 1 100 ? 4.201 17.013 -7.678 1.00 53.50 100 SER A O 1
ATOM 813 N N . GLU A 1 101 ? 2.364 16.295 -6.628 1.00 54.44 101 GLU A N 1
ATOM 814 C CA . GLU A 1 101 ? 2.767 16.669 -5.270 1.00 54.44 101 GLU A CA 1
ATOM 815 C C . GLU A 1 101 ? 3.519 15.559 -4.520 1.00 54.44 101 GLU A C 1
ATOM 817 O O . GLU A 1 101 ? 4.185 15.841 -3.532 1.00 54.44 101 GLU A O 1
ATOM 822 N N . MET A 1 102 ? 3.536 14.318 -5.022 1.00 51.97 102 MET A N 1
ATOM 823 C CA . MET A 1 102 ? 4.276 13.213 -4.383 1.00 51.97 102 MET A CA 1
ATOM 824 C C . MET A 1 102 ? 5.733 13.074 -4.888 1.00 51.97 102 MET A C 1
ATOM 826 O O . MET A 1 102 ? 6.345 12.013 -4.774 1.00 51.97 102 MET A O 1
ATOM 830 N N . GLY A 1 103 ? 6.282 14.123 -5.518 1.00 44.84 103 GLY A N 1
ATOM 831 C CA . GLY A 1 103 ? 7.522 14.061 -6.308 1.00 44.84 103 GLY A CA 1
ATOM 832 C C . GLY A 1 103 ? 8.782 14.687 -5.699 1.00 44.84 103 GLY A C 1
ATOM 833 O O . GLY A 1 103 ? 9.859 14.466 -6.240 1.00 44.84 103 GLY A O 1
ATOM 834 N N . ASN A 1 104 ? 8.699 15.428 -4.588 1.00 41.84 104 ASN A N 1
ATOM 835 C CA . ASN A 1 104 ? 9.835 16.213 -4.070 1.00 41.84 104 ASN A CA 1
ATOM 836 C C . ASN A 1 104 ? 10.314 15.793 -2.673 1.00 41.84 104 ASN A C 1
ATOM 838 O O . ASN A 1 104 ? 10.714 16.631 -1.869 1.00 41.84 104 ASN A O 1
ATOM 842 N N . HIS A 1 105 ? 10.337 14.494 -2.383 1.00 43.84 105 HIS A N 1
ATOM 843 C CA . HIS A 1 105 ? 11.086 13.985 -1.234 1.00 43.84 105 HIS A CA 1
ATOM 844 C C . HIS A 1 105 ? 12.315 13.225 -1.732 1.00 43.84 105 HIS A C 1
ATOM 846 O O . HIS A 1 105 ? 12.279 12.028 -2.017 1.00 43.84 105 HIS A O 1
ATOM 852 N N . VAL A 1 106 ? 13.403 13.984 -1.897 1.00 39.78 106 VAL A N 1
ATOM 853 C CA . VAL A 1 106 ? 14.764 13.462 -2.042 1.00 39.78 106 VAL A CA 1
ATOM 854 C C . VAL A 1 106 ? 15.128 12.805 -0.713 1.00 39.78 106 VAL A C 1
ATOM 856 O O . VAL A 1 106 ? 15.231 13.487 0.303 1.00 39.78 106 VAL A O 1
ATOM 859 N N . TYR A 1 107 ? 15.306 11.487 -0.713 1.00 43.47 107 TYR A N 1
ATOM 860 C CA . TYR A 1 107 ? 15.894 10.784 0.423 1.00 43.47 107 TYR A CA 1
ATOM 861 C C . TYR A 1 107 ? 17.418 10.764 0.234 1.00 43.47 107 TYR A C 1
ATOM 863 O O . TYR A 1 107 ? 17.869 10.303 -0.820 1.00 43.47 107 TYR A O 1
ATOM 871 N N . PRO A 1 108 ? 18.217 11.268 1.190 1.00 37.88 108 PRO A N 1
ATOM 872 C CA . PRO A 1 108 ? 19.651 11.019 1.183 1.00 37.88 108 PRO A CA 1
ATOM 873 C C . PRO A 1 108 ? 19.909 9.529 1.456 1.00 37.88 108 PRO A C 1
ATOM 875 O O . PRO A 1 108 ? 19.191 8.907 2.242 1.00 37.88 108 PRO A O 1
ATOM 878 N N . LEU A 1 109 ? 20.897 8.986 0.739 1.00 36.56 109 LEU A N 1
ATOM 879 C CA . LEU A 1 109 ? 21.440 7.634 0.906 1.00 36.56 109 LEU A CA 1
ATOM 880 C C . LEU A 1 109 ? 22.092 7.451 2.280 1.00 36.56 109 LEU A C 1
ATOM 882 O O . LEU A 1 109 ? 22.710 8.429 2.762 1.00 36.56 109 LEU A O 1
#

pLDDT: mean 76.0, std 20.79, range [36.56, 9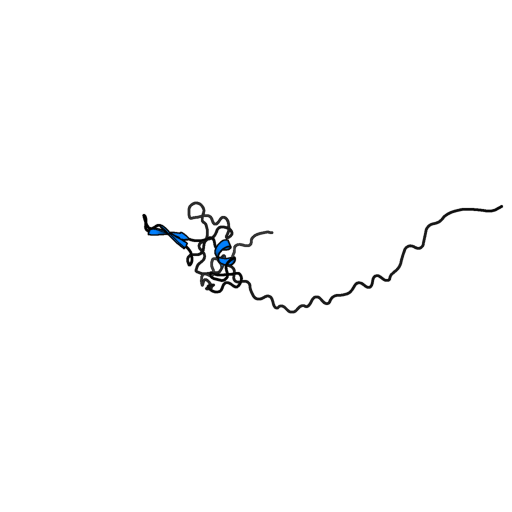6.81]

Organism: NCBI:txid1070528